Protein AF-A0A6C1QX21-F1 (afdb_monomer)

Sequence (158 aa):
MVLLMLLFGAYAAPHRVSAADSEREAPFTEEELERFIGDWPAFTAAARAGSEAFDPHRYLLERSWQPERFLSIAGSVTEGLVALEREDQAEAVAAELEQRRRVILESPDLTAQQQALLIASLDEAVDEARGDHGLADAEMELIRRHRDRLRALIDVIY

Mean predicted aligned error: 11.55 Å

Nearest PDB structures (foldseek):
  3fx7-assembly1_B  TM=5.037E-01  e=2.814E+00  Helicobacter pylori
  5n72-assembly1_A-2  TM=3.310E-01  e=1.315E+00  Legionella pneumophila

Solvent-accessible surface area (backbone atoms only — not comparable to full-atom values): 9692 Å² total; per-residue (Å²): 133,89,78,91,78,91,86,81,89,81,93,74,77,90,74,74,78,74,82,83,80,70,76,70,72,79,77,72,49,72,68,58,50,54,50,45,65,68,45,46,62,58,52,53,51,55,63,67,67,60,55,100,77,72,48,69,57,58,61,28,47,78,67,78,40,58,46,67,62,56,51,50,50,53,49,53,51,50,49,42,53,53,39,54,51,36,44,56,50,31,51,57,47,43,58,52,48,55,55,50,47,50,53,47,72,70,37,86,91,50,54,74,70,55,37,51,55,53,47,52,57,48,54,51,53,44,56,62,45,57,62,81,72,85,67,54,72,68,42,47,51,51,44,63,77,40,39,72,63,53,45,70,66,51,60,79,76,114

Foldseek 3Di:
DDDDDDDDDDDDDPPDDDDPVVVQDDADDLVLVVVLLVCLVVLVVLVVVDDPPDDSCVVQVVVVHRSVSSVSLVVLLVLLLVLVVLVVVLVVLVVVLVVVLVVLVPDPVDDPVRSVVVNVVSVVVSDVSNDDSVDDPVNSVSSVVCVVSSCVSPVVPD

Structure (mmCIF, N/CA/C/O backbone):
data_AF-A0A6C1QX21-F1
#
_entry.id   AF-A0A6C1QX21-F1
#
loop_
_atom_site.group_PDB
_atom_site.id
_atom_site.type_symbol
_atom_site.label_atom_id
_atom_site.label_alt_id
_atom_site.label_comp_id
_atom_site.label_asym_id
_atom_site.label_entity_id
_atom_site.label_seq_id
_atom_site.pdbx_PDB_ins_code
_atom_site.Cartn_x
_atom_site.Cartn_y
_atom_site.Cartn_z
_atom_site.occupancy
_atom_site.B_iso_or_equiv
_atom_site.auth_seq_id
_atom_site.auth_comp_id
_atom_site.auth_asym_id
_atom_site.auth_atom_id
_atom_site.pdbx_PDB_model_num
ATOM 1 N N . MET A 1 1 ? 0.449 41.790 52.297 1.00 34.09 1 MET A N 1
ATOM 2 C CA . MET A 1 1 ? 1.778 41.963 51.670 1.00 34.09 1 MET A CA 1
ATOM 3 C C . MET A 1 1 ? 1.939 40.832 50.669 1.00 34.09 1 MET A C 1
ATOM 5 O O . MET A 1 1 ? 1.684 39.705 51.054 1.00 34.09 1 MET A O 1
ATOM 9 N N . VAL A 1 2 ? 1.994 41.117 49.366 1.00 33.69 2 VAL A N 1
ATOM 10 C CA . VAL A 1 2 ? 3.157 41.660 48.620 1.00 33.69 2 VAL A CA 1
ATOM 11 C C . VAL A 1 2 ? 4.189 40.551 48.377 1.00 33.69 2 VAL A C 1
ATOM 13 O O . VAL A 1 2 ? 4.541 39.884 49.339 1.00 33.69 2 VAL A O 1
ATOM 16 N N . LEU A 1 3 ? 4.769 40.348 47.191 1.00 36.78 3 LEU A N 1
ATOM 17 C CA . LEU A 1 3 ? 4.545 40.835 45.811 1.00 36.78 3 LEU A CA 1
ATOM 18 C C . LEU A 1 3 ? 5.759 40.319 44.998 1.00 36.78 3 LEU A C 1
ATOM 20 O O . LEU A 1 3 ? 6.836 40.362 45.577 1.00 36.78 3 LEU A O 1
ATOM 24 N N . LEU A 1 4 ? 5.630 40.039 43.685 1.00 39.62 4 LEU A N 1
ATOM 25 C CA . LEU A 1 4 ? 6.734 40.142 42.688 1.00 39.62 4 LEU A CA 1
ATOM 26 C C . LEU A 1 4 ? 7.977 39.209 42.912 1.00 39.62 4 LEU A C 1
ATOM 28 O O . LEU A 1 4 ? 8.255 38.761 44.012 1.00 39.62 4 LEU A O 1
ATOM 32 N N . MET A 1 5 ? 8.844 38.877 41.948 1.00 40.50 5 MET A N 1
ATOM 33 C CA . MET A 1 5 ? 8.831 38.801 40.472 1.00 40.50 5 MET A CA 1
ATOM 34 C C . MET A 1 5 ? 10.226 38.307 40.026 1.00 40.50 5 MET A C 1
ATOM 36 O O . MET A 1 5 ? 11.178 38.701 40.688 1.00 40.50 5 MET A O 1
ATOM 40 N N . LEU A 1 6 ? 10.339 37.676 38.837 1.00 42.50 6 LEU A N 1
ATOM 41 C CA . LEU A 1 6 ? 11.519 37.737 37.922 1.00 42.50 6 LEU A CA 1
ATOM 42 C C . LEU A 1 6 ? 12.870 37.186 38.484 1.00 42.50 6 LEU A C 1
ATOM 44 O O . LEU A 1 6 ? 13.055 37.092 39.685 1.00 42.50 6 LEU A O 1
ATOM 48 N N . LEU A 1 7 ? 13.923 36.793 37.750 1.00 41.28 7 LEU A N 1
ATOM 49 C CA . LEU A 1 7 ? 14.265 36.399 36.360 1.00 41.28 7 LEU A CA 1
ATOM 50 C C . LEU A 1 7 ? 15.541 35.497 36.499 1.00 41.28 7 LEU A C 1
ATOM 52 O O . LEU A 1 7 ? 16.045 35.353 37.607 1.00 41.28 7 LEU A O 1
ATOM 56 N N . PHE A 1 8 ? 16.159 34.844 35.507 1.00 39.47 8 PHE A N 1
ATOM 57 C CA . PHE A 1 8 ? 16.082 34.843 34.037 1.00 39.47 8 PHE A CA 1
ATOM 58 C C . PHE A 1 8 ? 16.564 33.459 33.530 1.00 39.47 8 PHE A C 1
ATOM 60 O O . PHE A 1 8 ? 17.368 32.815 34.195 1.00 39.47 8 PHE A O 1
ATOM 67 N N . GLY A 1 9 ? 16.216 33.080 32.296 1.00 30.39 9 GLY A N 1
ATOM 68 C CA . GLY A 1 9 ? 17.218 32.502 31.386 1.00 30.39 9 GLY A CA 1
ATOM 69 C C . GLY A 1 9 ? 17.460 30.988 31.410 1.00 30.39 9 GLY A C 1
ATOM 70 O O . GLY A 1 9 ? 18.540 30.541 31.780 1.00 30.39 9 GLY A O 1
ATOM 71 N N . ALA A 1 10 ? 16.542 30.226 30.814 1.00 37.41 10 ALA A N 1
ATOM 72 C CA . ALA A 1 10 ? 16.919 29.079 29.986 1.00 37.41 10 ALA A CA 1
ATOM 73 C C . ALA A 1 10 ? 16.263 29.246 28.607 1.00 37.41 10 ALA A C 1
ATOM 75 O O . ALA A 1 10 ? 15.072 29.538 28.502 1.00 37.41 10 ALA A O 1
ATOM 76 N N . TYR A 1 11 ? 17.075 29.161 27.557 1.00 41.22 11 TYR A N 1
ATOM 77 C CA . TYR A 1 11 ? 16.727 29.553 26.194 1.00 41.22 11 TYR A CA 1
ATOM 78 C C . TYR A 1 11 ? 16.251 28.329 25.405 1.00 41.22 11 TYR A C 1
ATOM 80 O O . TYR A 1 11 ? 17.060 27.485 25.033 1.00 41.22 11 TYR A O 1
ATOM 88 N N . ALA A 1 12 ? 14.947 28.238 25.145 1.00 40.72 12 ALA A N 1
ATOM 89 C CA . ALA A 1 12 ? 14.373 27.272 24.211 1.00 40.72 12 ALA A CA 1
ATOM 90 C C . ALA A 1 12 ? 13.115 27.870 23.569 1.00 40.72 12 ALA A C 1
ATOM 92 O O . ALA A 1 12 ? 11.986 27.605 23.978 1.00 40.72 12 ALA A O 1
ATOM 93 N N . ALA A 1 13 ? 13.316 28.724 22.564 1.00 35.72 13 ALA A N 1
ATOM 94 C CA . ALA A 1 13 ? 12.238 29.041 21.639 1.00 35.72 13 ALA A CA 1
ATOM 95 C C . ALA A 1 13 ? 11.852 27.758 20.876 1.00 35.72 13 ALA A C 1
ATOM 97 O O . ALA A 1 13 ? 12.758 27.050 20.428 1.00 35.72 13 ALA A O 1
ATOM 98 N N . PRO A 1 14 ? 10.557 27.472 20.647 1.00 41.28 14 PRO A N 1
ATOM 99 C CA . PRO A 1 14 ? 10.144 26.492 19.652 1.00 41.28 14 PRO A CA 1
ATOM 100 C C . PRO A 1 14 ? 10.393 27.070 18.249 1.00 41.28 14 PRO A C 1
ATOM 102 O O . PRO A 1 14 ? 9.479 27.476 17.529 1.00 41.28 14 PRO A O 1
ATOM 105 N N . HIS A 1 15 ? 11.664 27.131 17.852 1.00 38.19 15 HIS A N 1
ATOM 106 C CA . HIS A 1 15 ? 12.024 27.284 16.453 1.00 38.19 15 HIS A CA 1
ATOM 107 C C . HIS A 1 15 ? 11.708 25.973 15.738 1.00 38.19 15 HIS A C 1
ATOM 109 O O . HIS A 1 15 ? 12.439 24.998 15.865 1.00 38.19 15 HIS A O 1
ATOM 115 N N . ARG A 1 16 ? 10.586 25.999 15.011 1.00 45.09 16 ARG A N 1
ATOM 116 C CA . ARG A 1 16 ? 10.310 25.279 13.759 1.00 45.09 16 ARG A CA 1
ATOM 117 C C . ARG A 1 16 ? 11.291 24.149 13.406 1.00 45.09 16 ARG A C 1
ATOM 119 O O . ARG A 1 16 ? 12.418 24.420 12.998 1.00 45.09 16 ARG A O 1
ATOM 126 N N . VAL A 1 17 ? 10.754 22.942 13.275 1.00 38.25 17 VAL A N 1
ATOM 127 C CA . VAL A 1 17 ? 10.887 22.269 11.976 1.00 38.25 17 VAL A CA 1
ATOM 128 C C . VAL A 1 17 ? 9.575 22.499 11.230 1.00 38.25 17 VAL A C 1
ATOM 130 O O . VAL A 1 17 ? 8.519 22.627 11.850 1.00 38.25 17 VAL A O 1
ATOM 133 N N . SER A 1 18 ? 9.677 22.701 9.919 1.00 36.72 18 SER A N 1
ATOM 134 C CA . SER A 1 18 ? 8.537 22.968 9.043 1.00 36.72 18 SER A CA 1
ATOM 135 C C . SER A 1 18 ? 7.526 21.818 9.074 1.00 36.72 18 SER A C 1
ATOM 137 O O . SER A 1 18 ? 7.898 20.678 9.353 1.00 36.72 18 SER A O 1
ATOM 139 N N . ALA A 1 19 ? 6.276 22.097 8.688 1.00 42.03 19 ALA A N 1
ATOM 140 C CA . ALA A 1 19 ? 5.462 21.054 8.069 1.00 42.03 19 ALA A CA 1
ATOM 141 C C . ALA A 1 19 ? 6.282 20.430 6.927 1.00 42.03 19 ALA A C 1
ATOM 143 O O . ALA A 1 19 ? 7.016 21.150 6.240 1.00 42.03 19 ALA A O 1
ATOM 144 N N . ALA A 1 20 ? 6.219 19.108 6.796 1.00 42.03 20 ALA A N 1
ATOM 145 C CA . ALA A 1 20 ? 7.137 18.333 5.974 1.00 42.03 20 ALA A CA 1
ATOM 146 C C . ALA A 1 20 ? 6.829 18.442 4.468 1.00 42.03 20 ALA A C 1
ATOM 148 O O . ALA A 1 20 ? 6.546 17.443 3.814 1.00 42.03 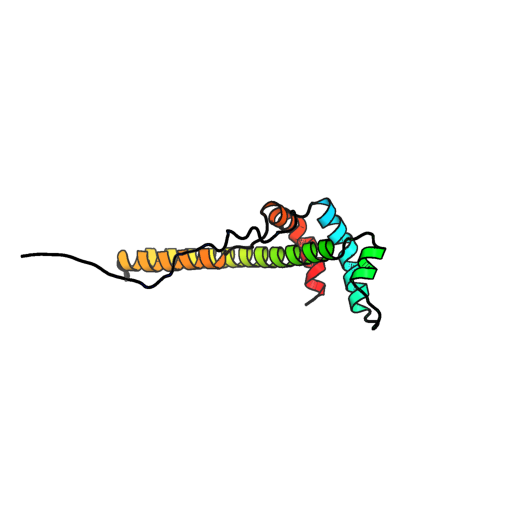20 ALA A O 1
ATOM 149 N N . ASP A 1 21 ? 7.010 19.640 3.903 1.00 38.66 21 ASP A N 1
ATOM 150 C CA . ASP A 1 21 ? 7.357 19.846 2.490 1.00 38.66 21 ASP A CA 1
ATOM 151 C C . ASP A 1 21 ? 8.795 19.336 2.239 1.00 38.66 21 ASP A C 1
ATOM 153 O O . ASP A 1 21 ? 9.671 20.046 1.744 1.00 38.66 21 ASP A O 1
ATOM 157 N N . SER A 1 22 ? 9.063 18.088 2.634 1.00 42.31 22 SER A N 1
ATOM 158 C CA . SER A 1 22 ? 10.308 17.363 2.383 1.00 42.31 22 SER A CA 1
ATOM 159 C C . SER A 1 22 ? 10.315 16.886 0.932 1.00 42.31 22 SER A C 1
ATOM 161 O O . SER A 1 22 ? 10.255 15.685 0.693 1.00 42.31 22 SER A O 1
ATOM 163 N N . GLU A 1 23 ? 10.290 17.842 -0.005 1.00 47.47 23 GLU A N 1
ATOM 164 C CA . GLU A 1 23 ? 10.346 17.666 -1.468 1.00 47.47 23 GLU A CA 1
ATOM 165 C C . GLU A 1 23 ? 9.659 16.384 -1.963 1.00 47.47 23 GLU A C 1
ATOM 167 O O . GLU A 1 23 ? 10.246 15.594 -2.703 1.00 47.47 23 GLU A O 1
ATOM 172 N N . ARG A 1 24 ? 8.408 16.152 -1.531 1.00 60.97 24 ARG A N 1
ATOM 173 C CA . ARG A 1 24 ? 7.661 14.978 -1.982 1.00 60.97 24 ARG A CA 1
ATOM 174 C C . ARG A 1 24 ? 7.528 15.074 -3.496 1.00 60.97 24 ARG A C 1
ATOM 176 O O . ARG A 1 24 ? 7.023 16.081 -3.999 1.00 60.97 24 ARG A O 1
ATOM 183 N N . GLU A 1 25 ? 7.994 14.051 -4.211 1.00 69.25 25 GLU A N 1
ATOM 184 C CA . GLU A 1 25 ? 7.794 13.988 -5.655 1.00 69.25 25 GLU A CA 1
ATOM 185 C C . GLU A 1 25 ? 6.310 14.181 -5.981 1.00 69.25 25 GLU A C 1
ATOM 187 O O . GLU A 1 25 ? 5.431 13.766 -5.221 1.00 69.25 25 GLU A O 1
ATOM 192 N N . ALA A 1 26 ? 6.029 14.820 -7.118 1.00 84.19 26 ALA A N 1
ATOM 193 C CA . ALA A 1 26 ? 4.656 15.047 -7.541 1.00 84.19 26 ALA A CA 1
ATOM 194 C C . ALA A 1 26 ? 3.890 13.707 -7.594 1.00 84.19 26 ALA A C 1
ATOM 196 O O . ALA A 1 26 ? 4.446 12.744 -8.134 1.00 84.19 26 ALA A O 1
ATOM 197 N N . PRO A 1 27 ? 2.640 13.643 -7.094 1.00 90.25 27 PRO A N 1
ATOM 198 C CA . PRO A 1 27 ? 1.816 12.438 -7.131 1.00 90.25 27 PRO A CA 1
ATOM 199 C C . PRO A 1 27 ? 1.875 11.718 -8.477 1.00 90.25 27 PRO A C 1
ATOM 201 O O . PRO A 1 27 ? 1.828 12.373 -9.525 1.00 90.25 27 PRO A O 1
ATOM 204 N N . PHE A 1 28 ? 2.006 10.391 -8.474 1.00 93.88 28 PHE A N 1
ATOM 205 C CA . PHE A 1 28 ? 2.007 9.652 -9.737 1.00 93.88 28 PHE A CA 1
ATOM 206 C C . PHE A 1 28 ? 0.632 9.640 -10.409 1.00 93.88 28 PHE A C 1
ATOM 208 O O . PHE A 1 28 ? -0.423 9.742 -9.782 1.00 93.88 28 PHE A O 1
ATOM 215 N N . THR A 1 29 ? 0.666 9.554 -11.732 1.00 95.69 29 THR A N 1
ATOM 216 C CA . THR A 1 29 ? -0.512 9.576 -12.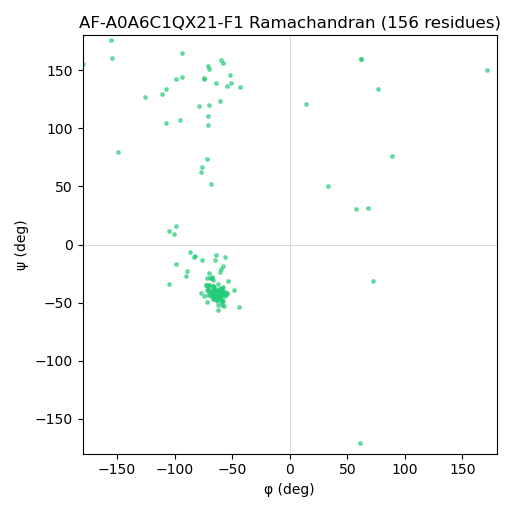599 1.00 95.69 29 THR A CA 1
ATOM 217 C C . THR A 1 29 ? -1.011 8.168 -12.931 1.00 95.69 29 THR A C 1
ATOM 219 O O . THR A 1 29 ? -0.292 7.180 -12.790 1.00 95.69 29 THR A O 1
ATOM 222 N N . GLU A 1 30 ? -2.244 8.071 -13.437 1.00 95.75 30 GLU A N 1
ATOM 223 C CA . GLU A 1 30 ? -2.812 6.821 -13.971 1.00 95.75 30 GLU A CA 1
ATOM 224 C C . GLU A 1 30 ? -1.916 6.201 -15.063 1.00 95.75 30 GLU A C 1
ATOM 226 O O . GLU A 1 30 ? -1.697 4.994 -15.070 1.00 95.75 30 GLU A O 1
ATOM 231 N N . GLU A 1 31 ? -1.360 7.025 -15.960 1.00 96.69 31 GLU A N 1
ATOM 232 C CA . GLU A 1 31 ? -0.479 6.574 -17.047 1.00 96.69 31 GLU A CA 1
ATOM 233 C C . GLU A 1 31 ? 0.842 6.004 -16.512 1.00 96.69 31 GLU A C 1
ATOM 235 O O . GLU A 1 31 ? 1.295 4.949 -16.961 1.00 96.69 31 GLU A O 1
ATOM 240 N N . GLU A 1 32 ? 1.439 6.661 -15.514 1.00 96.62 32 GLU A N 1
ATOM 241 C CA . GLU A 1 32 ? 2.638 6.162 -14.838 1.00 96.62 32 GLU A CA 1
ATOM 242 C C . GLU A 1 32 ? 2.369 4.852 -14.088 1.00 96.62 32 GLU A C 1
ATOM 244 O O . GLU A 1 32 ? 3.188 3.936 -14.173 1.00 96.62 32 GLU A O 1
ATOM 249 N N . LEU A 1 33 ? 1.222 4.727 -13.410 1.00 96.94 33 LEU A N 1
ATOM 250 C CA . LEU A 1 33 ? 0.845 3.506 -12.695 1.00 96.94 33 LEU A CA 1
ATOM 251 C C . LEU A 1 33 ? 0.576 2.333 -13.650 1.00 96.94 33 LEU A C 1
ATOM 253 O O . LEU A 1 33 ? 1.067 1.232 -13.413 1.00 96.94 33 LEU A O 1
ATOM 257 N N . GLU A 1 34 ? -0.159 2.548 -14.744 1.00 97.12 34 GLU A N 1
ATOM 258 C CA . GLU A 1 34 ? -0.417 1.510 -15.754 1.00 97.12 34 GLU A CA 1
ATOM 259 C C . GLU A 1 34 ? 0.873 1.042 -16.436 1.00 97.12 34 GLU A C 1
ATOM 261 O O . GLU A 1 34 ? 1.095 -0.159 -16.622 1.00 97.12 34 GLU A O 1
ATOM 266 N N . ARG A 1 35 ? 1.776 1.978 -16.752 1.00 97.19 35 ARG A N 1
ATOM 267 C CA . ARG A 1 35 ? 3.094 1.640 -17.293 1.00 97.19 35 ARG A CA 1
ATOM 268 C C . ARG A 1 35 ? 3.941 0.877 -16.271 1.00 97.19 35 ARG A C 1
ATOM 270 O O . ARG A 1 35 ? 4.571 -0.116 -16.630 1.00 97.19 35 ARG A O 1
ATOM 277 N N . PHE A 1 36 ? 3.935 1.298 -15.004 1.00 96.38 36 PHE A N 1
ATOM 278 C CA . PHE A 1 36 ? 4.616 0.598 -13.913 1.00 96.38 36 PHE A CA 1
ATOM 279 C C . PHE A 1 36 ? 4.099 -0.841 -13.767 1.00 96.38 36 PHE A C 1
ATOM 281 O O . PHE A 1 36 ? 4.898 -1.776 -13.754 1.00 96.38 36 PHE A O 1
ATOM 288 N N . ILE A 1 37 ? 2.775 -1.030 -13.760 1.00 95.50 37 ILE A N 1
ATOM 289 C CA . ILE A 1 37 ? 2.114 -2.344 -13.741 1.00 95.50 37 ILE A CA 1
ATOM 290 C C . ILE A 1 37 ? 2.600 -3.238 -14.896 1.00 95.50 37 ILE A C 1
ATOM 292 O O . ILE A 1 37 ? 2.854 -4.425 -14.684 1.00 95.50 37 ILE A O 1
ATOM 296 N N . GLY A 1 38 ? 2.743 -2.685 -16.104 1.00 94.94 38 GLY A N 1
ATOM 297 C CA . GLY A 1 38 ? 3.235 -3.421 -17.272 1.00 94.94 38 GLY A CA 1
ATOM 298 C C . GLY A 1 38 ? 4.715 -3.816 -17.192 1.00 94.94 38 GLY A C 1
ATOM 299 O O . GLY A 1 38 ? 5.070 -4.940 -17.551 1.00 94.94 38 GLY A O 1
ATOM 300 N N . ASP A 1 39 ? 5.576 -2.919 -16.705 1.00 95.06 39 ASP A N 1
ATOM 301 C CA . ASP A 1 39 ? 7.036 -3.098 -16.720 1.00 95.06 39 ASP A CA 1
ATOM 302 C C . ASP A 1 39 ? 7.594 -3.816 -15.468 1.00 95.06 39 ASP A C 1
ATOM 304 O O . ASP A 1 39 ? 8.657 -4.446 -15.531 1.00 95.06 39 ASP A O 1
ATOM 308 N N . TRP A 1 40 ? 6.880 -3.786 -14.336 1.00 93.69 40 TRP A N 1
ATOM 309 C CA . TRP A 1 40 ? 7.312 -4.381 -13.061 1.00 93.69 40 TRP A CA 1
ATOM 310 C C . TRP A 1 40 ? 7.645 -5.888 -13.115 1.00 93.69 40 TRP A C 1
ATOM 312 O O . TRP A 1 40 ? 8.691 -6.278 -12.578 1.00 93.69 40 TRP A O 1
ATOM 322 N N . PRO A 1 41 ? 6.866 -6.764 -13.790 1.00 92.38 41 PRO A N 1
ATOM 323 C CA . PRO A 1 41 ? 7.220 -8.181 -13.927 1.00 92.38 41 PRO A CA 1
ATOM 324 C C . PRO A 1 41 ? 8.549 -8.396 -14.653 1.00 92.38 41 PRO A C 1
ATOM 326 O O . PRO A 1 41 ? 9.335 -9.266 -14.282 1.00 92.38 41 PRO A O 1
ATOM 329 N N . ALA A 1 42 ? 8.831 -7.589 -15.679 1.00 91.94 42 ALA A N 1
ATOM 330 C CA . ALA A 1 42 ? 10.068 -7.693 -16.441 1.00 91.94 42 ALA A CA 1
ATOM 331 C C . ALA A 1 42 ? 11.271 -7.190 -15.624 1.00 91.94 42 ALA A C 1
ATOM 333 O O . ALA A 1 42 ? 12.342 -7.805 -15.675 1.00 91.94 42 ALA A O 1
ATOM 334 N N . PHE A 1 43 ? 11.092 -6.106 -14.861 1.00 91.75 43 PHE A N 1
ATOM 335 C CA . PHE A 1 43 ? 12.105 -5.564 -13.952 1.00 91.75 43 PHE A CA 1
ATOM 336 C C . PHE A 1 43 ? 12.471 -6.570 -12.853 1.00 91.75 43 PHE A C 1
ATOM 338 O O . PHE A 1 43 ? 13.640 -6.919 -12.688 1.00 91.75 43 PHE A O 1
ATOM 345 N N . THR A 1 44 ? 11.470 -7.103 -12.149 1.00 90.19 44 THR A N 1
ATOM 346 C CA . THR A 1 44 ? 11.677 -8.076 -11.065 1.00 90.19 44 THR A CA 1
ATOM 347 C C . THR A 1 44 ? 12.240 -9.406 -11.568 1.00 90.19 44 THR A C 1
ATOM 349 O O . THR A 1 44 ? 13.115 -9.976 -10.914 1.00 90.19 44 THR A O 1
ATOM 352 N N . ALA A 1 45 ? 11.827 -9.885 -12.747 1.00 89.12 45 ALA A N 1
ATOM 353 C CA . ALA A 1 45 ? 12.422 -11.066 -13.374 1.00 89.12 45 ALA A CA 1
ATOM 354 C C . ALA A 1 45 ? 13.906 -10.856 -13.720 1.00 89.12 45 ALA A C 1
ATOM 356 O O . ALA A 1 45 ? 14.723 -11.739 -13.459 1.00 89.12 45 ALA A O 1
ATOM 357 N N . ALA A 1 46 ? 1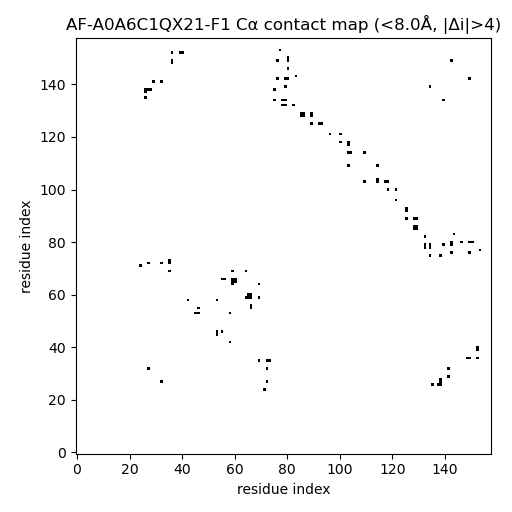4.276 -9.686 -14.254 1.00 88.38 46 ALA A N 1
ATOM 358 C CA . ALA A 1 46 ? 15.669 -9.360 -14.557 1.00 88.38 46 ALA A CA 1
ATOM 359 C C . ALA A 1 46 ? 16.531 -9.234 -13.288 1.00 88.38 46 ALA A C 1
ATOM 361 O O . ALA A 1 46 ? 17.638 -9.768 -13.254 1.00 88.38 46 ALA A O 1
ATOM 362 N N . ALA A 1 47 ? 15.994 -8.622 -12.227 1.00 87.50 47 ALA A N 1
ATOM 363 C CA . ALA A 1 47 ? 16.657 -8.544 -10.926 1.00 87.50 47 ALA A CA 1
ATOM 364 C C . ALA A 1 47 ? 16.900 -9.935 -10.309 1.00 87.50 47 ALA A C 1
ATOM 366 O O . ALA A 1 47 ? 17.986 -10.214 -9.803 1.00 87.50 47 ALA A O 1
ATOM 367 N N . ARG A 1 48 ? 15.915 -10.843 -10.400 1.00 85.19 48 ARG A N 1
ATOM 368 C CA . ARG A 1 48 ? 16.021 -12.232 -9.907 1.00 85.19 48 ARG A CA 1
ATOM 369 C C . ARG A 1 48 ? 16.932 -13.120 -10.745 1.00 85.19 48 ARG A C 1
ATOM 371 O O . ARG A 1 48 ? 17.507 -14.059 -10.205 1.00 85.19 48 ARG A O 1
ATOM 378 N N . ALA A 1 49 ? 17.070 -12.842 -12.043 1.00 81.75 49 ALA A N 1
ATOM 379 C CA . ALA A 1 49 ? 17.939 -13.605 -12.939 1.00 81.75 49 ALA A CA 1
ATOM 380 C C . ALA A 1 49 ? 19.435 -13.492 -1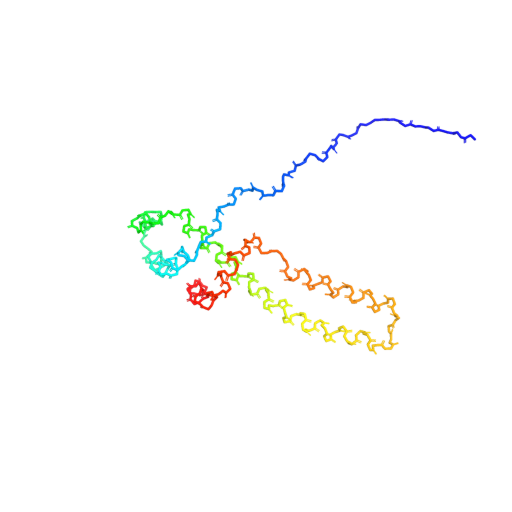2.577 1.00 81.75 49 ALA A C 1
ATOM 382 O O . ALA A 1 49 ? 20.233 -14.299 -13.048 1.00 81.75 49 ALA A O 1
ATOM 383 N N . GLY A 1 50 ? 19.808 -12.546 -11.705 1.00 63.56 50 GLY A N 1
ATOM 384 C CA . GLY A 1 50 ? 20.910 -12.759 -10.764 1.00 63.56 50 GLY A CA 1
ATOM 385 C C . GLY A 1 50 ? 22.311 -12.860 -11.368 1.00 63.56 50 GLY A C 1
ATOM 386 O O . GLY A 1 50 ? 23.160 -13.556 -10.818 1.00 63.56 50 GLY A O 1
ATOM 387 N N . SER A 1 51 ? 22.588 -12.171 -12.477 1.00 59.75 51 SER A N 1
ATOM 388 C CA . SER A 1 51 ? 23.979 -11.921 -12.873 1.00 59.75 51 SER A CA 1
ATOM 389 C C . SER A 1 51 ? 24.591 -10.843 -11.972 1.00 59.75 51 SER A C 1
ATOM 391 O O . SER A 1 51 ? 23.924 -9.839 -11.718 1.00 59.75 51 SER A O 1
ATOM 393 N N . GLU A 1 52 ? 25.874 -10.958 -11.611 1.00 63.53 52 GLU A N 1
ATOM 394 C CA . GLU A 1 52 ? 26.642 -9.898 -10.914 1.00 63.53 52 GLU A CA 1
ATOM 395 C C . GLU A 1 52 ? 26.657 -8.545 -11.665 1.00 63.53 52 GLU A C 1
ATOM 397 O O . GLU A 1 52 ? 27.080 -7.532 -11.117 1.00 63.53 52 GLU A O 1
ATOM 402 N N . ALA A 1 53 ? 26.192 -8.519 -12.919 1.00 71.62 53 ALA A N 1
ATOM 403 C CA . ALA A 1 53 ? 26.106 -7.347 -13.782 1.00 71.62 53 ALA A CA 1
ATOM 404 C C . ALA A 1 53 ? 24.696 -6.719 -13.882 1.00 71.62 53 ALA A C 1
ATOM 406 O O . ALA A 1 53 ? 24.497 -5.854 -14.738 1.00 71.62 53 ALA A O 1
ATOM 407 N N . PHE A 1 54 ? 23.708 -7.131 -13.071 1.00 86.00 54 PHE A N 1
ATOM 408 C CA . PHE A 1 54 ? 22.398 -6.463 -13.079 1.00 86.00 54 PHE A CA 1
ATOM 409 C C . PHE A 1 54 ? 22.497 -5.064 -12.451 1.00 86.00 54 PHE A C 1
ATOM 411 O O . PHE A 1 54 ? 22.681 -4.914 -11.246 1.00 86.00 54 PHE A O 1
ATOM 418 N N . ASP A 1 55 ? 22.352 -4.046 -13.296 1.00 90.44 55 ASP A N 1
ATOM 419 C CA . ASP A 1 55 ? 22.342 -2.625 -12.953 1.00 90.44 55 ASP A CA 1
ATOM 420 C C . ASP A 1 55 ? 20.892 -2.105 -13.082 1.00 90.44 55 ASP A C 1
ATOM 422 O O . ASP A 1 55 ? 20.413 -1.928 -14.211 1.00 90.44 55 ASP A O 1
ATOM 426 N N . PRO A 1 56 ? 20.167 -1.883 -11.962 1.00 89.56 56 PRO A N 1
ATOM 427 C CA . PRO A 1 56 ? 18.775 -1.433 -11.994 1.00 89.56 56 PRO A CA 1
ATOM 428 C C . PRO A 1 56 ? 18.600 -0.086 -12.704 1.00 89.56 56 PRO A C 1
ATOM 430 O O . PRO A 1 56 ? 17.635 0.090 -13.446 1.00 89.56 56 PRO A O 1
ATOM 433 N N . HIS A 1 57 ? 19.542 0.851 -12.526 1.00 92.19 57 HIS A N 1
ATOM 434 C CA . HIS A 1 57 ? 19.468 2.168 -13.163 1.00 92.19 57 HIS A CA 1
ATOM 435 C C . HIS A 1 57 ? 19.598 2.029 -14.679 1.00 92.19 57 HIS A C 1
ATOM 437 O O . HIS A 1 57 ? 18.780 2.575 -15.418 1.00 92.19 57 HIS A O 1
ATOM 443 N N . ARG A 1 58 ? 20.571 1.246 -15.162 1.00 92.50 58 ARG A N 1
ATOM 444 C CA . ARG A 1 58 ? 20.729 0.999 -16.603 1.00 92.50 58 ARG A CA 1
ATOM 445 C C . ARG A 1 58 ? 19.521 0.300 -17.208 1.00 92.50 58 ARG A C 1
ATOM 447 O O . ARG A 1 58 ? 19.043 0.738 -18.250 1.00 92.50 58 ARG A O 1
ATOM 454 N N . TYR A 1 59 ? 19.002 -0.733 -16.547 1.00 93.31 59 TYR A N 1
ATOM 455 C CA . TYR A 1 59 ? 17.830 -1.475 -17.016 1.00 93.31 59 TYR A CA 1
ATOM 456 C C . TYR A 1 59 ? 16.610 -0.566 -17.244 1.00 93.31 59 TYR A C 1
ATOM 458 O O . TYR A 1 59 ? 15.872 -0.744 -18.221 1.00 93.31 59 TYR A O 1
ATOM 466 N N . LEU A 1 60 ? 16.400 0.393 -16.334 1.00 95.69 60 LEU A N 1
ATOM 467 C CA . LEU A 1 60 ? 15.303 1.359 -16.377 1.00 95.69 60 LEU A CA 1
ATOM 468 C C . LEU A 1 60 ? 15.542 2.438 -17.443 1.00 95.69 60 LEU A C 1
ATOM 470 O O . LEU A 1 60 ? 14.650 2.693 -18.253 1.00 95.69 60 LEU A O 1
ATOM 474 N N . LEU A 1 61 ? 16.758 2.987 -17.534 1.00 95.12 61 LEU A N 1
ATOM 475 C CA . LEU A 1 61 ? 17.131 3.951 -18.577 1.00 95.12 61 LEU A CA 1
ATOM 476 C C . LEU A 1 61 ? 16.981 3.363 -19.993 1.00 95.12 61 LEU A C 1
ATOM 478 O O . LEU A 1 61 ? 16.421 4.016 -20.872 1.00 95.12 61 LEU A O 1
ATOM 482 N N . GLU A 1 62 ? 17.389 2.108 -20.210 1.00 94.31 62 GLU A N 1
ATOM 483 C CA . GLU A 1 62 ? 17.190 1.380 -21.477 1.00 94.31 62 GLU A CA 1
ATOM 484 C C . GLU A 1 62 ? 15.704 1.207 -21.847 1.00 94.31 62 GLU A C 1
ATOM 486 O O . GLU A 1 62 ? 15.366 1.077 -23.023 1.00 94.31 62 GLU A O 1
ATOM 491 N N . ARG A 1 63 ? 14.803 1.249 -20.857 1.00 93.31 63 ARG A N 1
ATOM 492 C CA . ARG A 1 63 ? 13.338 1.195 -21.023 1.00 93.31 63 ARG A CA 1
ATOM 493 C C . ARG A 1 63 ? 12.669 2.564 -20.973 1.00 93.31 63 ARG A C 1
ATOM 495 O O . ARG A 1 63 ? 11.452 2.643 -20.837 1.00 93.31 63 ARG A O 1
ATOM 502 N N . SER A 1 64 ? 13.436 3.647 -21.120 1.00 95.50 64 SER A N 1
ATOM 503 C CA . SER A 1 64 ? 12.940 5.031 -21.063 1.00 95.50 64 SER A CA 1
ATOM 504 C C . SER A 1 64 ? 12.221 5.373 -19.747 1.00 95.50 64 SER A C 1
ATOM 506 O O . SER A 1 64 ? 11.270 6.159 -19.738 1.00 95.50 64 SER A O 1
ATOM 508 N N . TRP A 1 65 ? 12.611 4.741 -18.640 1.00 96.69 65 TRP A N 1
ATOM 509 C CA . TRP A 1 65 ? 12.199 5.130 -17.292 1.00 96.69 65 TRP A CA 1
ATOM 510 C C . TRP A 1 65 ? 13.234 6.064 -16.672 1.00 96.69 65 TRP A C 1
ATOM 512 O O . TRP A 1 65 ? 14.435 5.884 -16.864 1.00 96.69 65 TRP A O 1
ATOM 522 N N . GLN A 1 66 ? 12.764 7.030 -15.885 1.00 96.00 66 GLN A N 1
ATOM 523 C CA . GLN A 1 66 ? 13.610 7.698 -14.897 1.00 96.00 66 GLN A CA 1
ATOM 524 C C . GLN A 1 66 ? 13.707 6.754 -13.684 1.00 96.00 66 GLN A C 1
ATOM 526 O O . GLN A 1 66 ? 12.652 6.405 -13.142 1.00 96.00 66 GLN A O 1
ATOM 531 N N . PRO A 1 67 ? 14.905 6.274 -13.293 1.00 93.88 67 PRO A N 1
ATOM 532 C CA . PRO A 1 67 ? 15.040 5.268 -12.239 1.00 93.88 67 PRO A CA 1
ATOM 533 C C . PRO A 1 67 ? 14.422 5.696 -10.908 1.00 93.88 67 PRO A C 1
ATOM 535 O O . PRO A 1 67 ? 13.697 4.924 -10.288 1.00 93.88 67 PRO A O 1
ATOM 538 N N . GLU A 1 68 ? 14.657 6.945 -10.517 1.00 93.50 68 GLU A N 1
ATOM 539 C CA . GLU A 1 68 ? 14.177 7.553 -9.277 1.00 93.50 68 GLU A CA 1
ATOM 540 C C . GLU A 1 68 ? 12.644 7.519 -9.242 1.00 93.50 68 GLU A C 1
ATOM 542 O O . GLU A 1 68 ? 12.058 6.974 -8.310 1.00 93.50 68 GLU A O 1
ATOM 547 N N . ARG A 1 69 ? 12.002 7.951 -10.336 1.00 94.88 69 ARG A N 1
ATOM 548 C CA . ARG A 1 69 ? 10.544 7.941 -10.486 1.00 94.88 69 ARG A CA 1
ATOM 549 C C . ARG A 1 69 ? 9.941 6.536 -10.443 1.00 94.88 69 ARG A C 1
ATOM 551 O O . ARG A 1 69 ? 8.910 6.330 -9.812 1.00 94.88 69 ARG A O 1
ATOM 558 N N . PHE A 1 70 ? 10.568 5.563 -11.103 1.00 94.88 70 PHE A N 1
ATOM 559 C CA . PHE A 1 70 ? 10.084 4.177 -11.101 1.00 94.88 70 PHE A CA 1
ATOM 560 C C . PHE A 1 70 ? 10.152 3.549 -9.700 1.00 94.88 70 PHE A C 1
ATOM 562 O O . PHE A 1 70 ? 9.220 2.870 -9.275 1.00 94.88 70 PHE A O 1
ATOM 569 N N . LEU A 1 71 ? 11.243 3.798 -8.970 1.00 91.69 71 LEU A N 1
ATOM 570 C CA . LEU A 1 71 ? 11.432 3.306 -7.604 1.00 91.69 71 LEU A CA 1
ATOM 571 C C . LEU A 1 71 ? 10.540 4.048 -6.594 1.00 91.69 71 LEU A C 1
ATOM 573 O O . LEU A 1 71 ? 10.029 3.423 -5.670 1.00 91.69 71 LEU A O 1
ATOM 577 N N . SER A 1 72 ? 10.300 5.342 -6.811 1.00 92.50 72 SER A N 1
ATOM 578 C CA . SER A 1 72 ? 9.337 6.169 -6.073 1.00 92.50 72 SER A CA 1
ATOM 579 C C . SE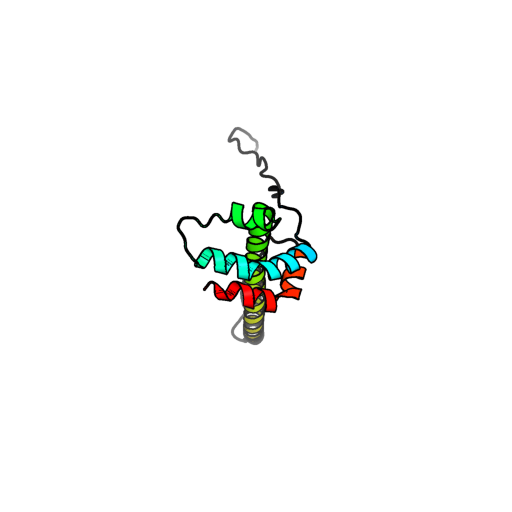R A 1 72 ? 7.914 5.605 -6.191 1.00 92.50 72 SER A C 1
ATOM 581 O O . SER A 1 72 ? 7.285 5.315 -5.176 1.00 92.50 72 SER A O 1
ATOM 583 N N . ILE A 1 73 ? 7.454 5.293 -7.411 1.00 94.44 73 ILE A N 1
ATOM 584 C CA . ILE A 1 73 ? 6.165 4.613 -7.640 1.00 94.44 73 ILE A CA 1
ATOM 585 C C . ILE A 1 73 ? 6.134 3.237 -6.957 1.00 94.44 73 ILE A C 1
ATOM 587 O O . ILE A 1 73 ? 5.150 2.912 -6.297 1.00 94.44 73 ILE A O 1
ATOM 591 N N . ALA A 1 74 ? 7.204 2.438 -7.055 1.00 93.12 74 ALA A N 1
ATOM 592 C CA . ALA A 1 74 ? 7.277 1.133 -6.390 1.00 93.12 74 ALA A CA 1
ATOM 593 C C . ALA A 1 74 ? 7.140 1.238 -4.857 1.00 93.12 74 ALA A C 1
ATOM 595 O O . ALA A 1 74 ? 6.438 0.431 -4.240 1.00 93.12 74 ALA A O 1
ATOM 596 N N . GLY A 1 75 ? 7.782 2.243 -4.252 1.00 90.69 75 GLY A N 1
ATOM 597 C CA . GLY A 1 75 ? 7.655 2.571 -2.833 1.00 90.69 75 GLY A CA 1
ATOM 598 C C . GLY A 1 75 ? 6.225 2.961 -2.474 1.00 90.69 75 GLY A C 1
ATOM 599 O O . GLY A 1 75 ? 5.600 2.281 -1.662 1.00 90.69 75 GLY A O 1
ATOM 600 N N . SER A 1 76 ? 5.671 3.971 -3.149 1.00 92.56 76 SER A N 1
ATOM 601 C CA . SER A 1 76 ? 4.317 4.474 -2.893 1.00 92.56 76 SER A CA 1
ATOM 602 C C . SER A 1 76 ? 3.235 3.404 -3.074 1.00 92.56 76 SER A C 1
ATOM 604 O O . SER A 1 76 ? 2.318 3.308 -2.264 1.00 92.56 76 SER A O 1
ATOM 606 N N . VAL A 1 77 ? 3.349 2.545 -4.094 1.00 93.88 77 VAL A N 1
ATOM 607 C CA . VAL A 1 77 ? 2.447 1.397 -4.283 1.00 93.88 77 VAL A CA 1
ATOM 608 C C . VAL A 1 77 ? 2.550 0.415 -3.112 1.00 93.88 77 VAL A C 1
ATOM 610 O O . VAL A 1 77 ? 1.524 -0.056 -2.624 1.00 93.88 77 VAL A O 1
ATOM 613 N N . THR A 1 78 ? 3.762 0.109 -2.642 1.00 90.56 78 THR A N 1
ATOM 614 C CA . THR A 1 78 ? 3.972 -0.816 -1.515 1.00 90.56 78 THR A CA 1
ATOM 615 C C . THR A 1 78 ? 3.394 -0.245 -0.218 1.00 90.56 78 THR A C 1
ATOM 617 O O . THR A 1 78 ? 2.657 -0.937 0.483 1.00 90.56 78 THR A O 1
ATOM 620 N N . GLU A 1 79 ? 3.661 1.031 0.073 1.00 89.81 79 GL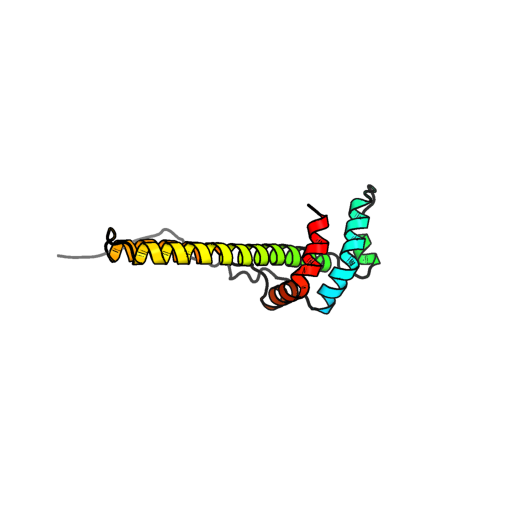U A N 1
ATOM 621 C CA . GLU A 1 79 ? 3.100 1.745 1.227 1.00 89.81 79 GLU A CA 1
ATOM 622 C C . GLU A 1 79 ? 1.567 1.782 1.177 1.00 89.81 79 GLU A C 1
ATOM 624 O O . GLU A 1 79 ? 0.914 1.479 2.175 1.00 89.81 79 GLU A O 1
ATOM 629 N N . GLY A 1 80 ? 0.981 2.064 0.010 1.00 91.75 80 GLY A N 1
ATOM 630 C CA . GLY A 1 80 ? -0.470 2.126 -0.167 1.00 91.75 80 GLY A CA 1
ATOM 631 C C . GLY A 1 80 ? -1.156 0.764 -0.074 1.00 91.75 80 GLY A C 1
ATOM 632 O O . GLY A 1 80 ? -2.245 0.669 0.484 1.00 91.75 80 GLY A O 1
ATOM 633 N N . LEU A 1 81 ? -0.523 -0.318 -0.541 1.00 91.81 81 LEU A N 1
ATOM 634 C CA . LEU A 1 81 ? -1.045 -1.673 -0.327 1.00 91.81 81 LEU A CA 1
ATOM 635 C C . LEU A 1 81 ? -1.039 -2.061 1.158 1.00 91.81 81 LEU A C 1
ATOM 637 O O . LEU A 1 81 ? -2.027 -2.624 1.632 1.00 91.81 81 LEU A O 1
ATOM 641 N N . VAL A 1 82 ? 0.023 -1.717 1.897 1.00 88.69 82 VAL A N 1
ATOM 642 C CA . VAL A 1 82 ? 0.094 -1.919 3.356 1.00 88.69 82 VAL A CA 1
ATOM 643 C C . VAL A 1 82 ? -0.932 -1.047 4.084 1.00 88.69 82 VAL A C 1
ATOM 645 O O . VAL A 1 82 ? -1.558 -1.511 5.034 1.00 88.69 82 VAL A O 1
ATOM 648 N N . ALA A 1 83 ? -1.154 0.190 3.635 1.00 88.69 83 ALA A N 1
ATOM 649 C CA . ALA A 1 83 ? -2.199 1.059 4.168 1.00 88.69 83 ALA A CA 1
ATOM 650 C C . ALA A 1 83 ? -3.602 0.477 3.935 1.00 88.69 83 ALA A C 1
ATOM 652 O O . ALA A 1 83 ? -4.364 0.369 4.887 1.00 88.69 83 ALA A O 1
ATOM 653 N N . LEU A 1 84 ? -3.917 0.002 2.724 1.00 89.19 84 LEU A N 1
ATOM 654 C CA . LEU A 1 84 ? -5.191 -0.668 2.426 1.00 89.19 84 LEU A CA 1
ATOM 655 C C . LEU A 1 84 ? -5.382 -1.964 3.232 1.00 89.19 84 LEU A C 1
ATOM 657 O O . LEU A 1 84 ? -6.502 -2.318 3.582 1.00 89.19 84 LEU A O 1
ATOM 661 N N . GLU A 1 85 ? -4.311 -2.705 3.523 1.00 87.50 85 GLU A N 1
ATOM 662 C CA . GLU A 1 85 ? -4.392 -3.868 4.414 1.00 87.50 85 GLU A CA 1
ATOM 663 C C . GLU A 1 85 ? -4.627 -3.467 5.880 1.00 87.50 85 GLU A C 1
ATOM 665 O O . GLU A 1 85 ? -5.394 -4.133 6.575 1.00 87.50 85 GLU A O 1
ATOM 670 N N . ARG A 1 86 ? -4.041 -2.358 6.346 1.00 84.62 86 ARG A N 1
ATOM 671 C CA . ARG A 1 86 ? -4.362 -1.783 7.662 1.00 84.62 86 ARG A CA 1
ATOM 672 C C . ARG A 1 86 ? -5.786 -1.240 7.723 1.00 84.62 86 ARG A C 1
ATOM 674 O O . ARG A 1 86 ? -6.429 -1.450 8.741 1.00 84.62 86 ARG A O 1
ATOM 681 N N . GLU A 1 87 ? -6.298 -0.620 6.657 1.00 85.31 87 GLU A N 1
ATOM 682 C CA . GLU A 1 87 ? -7.706 -0.205 6.541 1.00 85.31 87 GLU A CA 1
ATOM 683 C C . GLU A 1 87 ? -8.637 -1.421 6.720 1.00 85.31 87 GLU A C 1
ATOM 685 O O . GLU A 1 87 ? -9.467 -1.411 7.629 1.00 85.31 87 GLU A O 1
ATOM 690 N N . ASP A 1 88 ? -8.436 -2.509 5.958 1.00 85.81 88 ASP A N 1
ATOM 691 C CA . ASP A 1 88 ? -9.211 -3.757 6.107 1.00 85.81 88 ASP A CA 1
ATOM 692 C C . ASP A 1 88 ? -9.138 -4.322 7.547 1.00 85.81 88 ASP A C 1
ATOM 694 O O . ASP A 1 88 ? -10.143 -4.762 8.117 1.00 85.81 88 ASP A O 1
ATOM 698 N N . GLN A 1 89 ? -7.941 -4.336 8.150 1.00 81.38 89 GLN A N 1
ATOM 699 C CA . GLN A 1 89 ? -7.734 -4.825 9.518 1.00 81.38 89 GLN A CA 1
ATOM 700 C C . GLN A 1 89 ? -8.405 -3.914 10.555 1.00 81.38 89 GLN A C 1
ATOM 702 O O . GLN A 1 89 ? -9.021 -4.415 11.496 1.00 81.38 89 GLN A O 1
ATOM 707 N N . ALA A 1 90 ? -8.339 -2.594 10.379 1.00 81.31 90 ALA A N 1
ATOM 708 C CA . ALA A 1 90 ? -8.980 -1.612 11.245 1.00 81.31 90 ALA A CA 1
ATOM 709 C C . ALA A 1 90 ? -10.511 -1.689 11.154 1.00 81.31 90 ALA A C 1
ATOM 711 O O . ALA A 1 90 ? -11.175 -1.557 12.179 1.00 81.31 90 ALA A O 1
ATOM 712 N N . GLU A 1 91 ? -11.088 -1.975 9.981 1.00 83.12 91 GLU A N 1
ATOM 713 C CA . GLU A 1 91 ? -12.524 -2.257 9.846 1.00 83.12 91 GLU A CA 1
ATOM 714 C C . GLU A 1 91 ? -12.932 -3.544 10.578 1.00 83.12 91 GLU A C 1
ATOM 716 O O . GLU A 1 91 ? -13.923 -3.550 11.316 1.00 83.12 91 GLU A O 1
ATOM 721 N N . ALA A 1 92 ? -12.149 -4.621 10.445 1.00 82.88 92 ALA A N 1
ATOM 722 C CA . ALA A 1 92 ? -12.393 -5.872 11.165 1.00 82.88 92 ALA A CA 1
ATOM 723 C C . ALA A 1 92 ? -12.297 -5.690 12.693 1.00 82.88 92 ALA A C 1
ATOM 725 O O . ALA A 1 92 ? -13.157 -6.176 13.434 1.00 82.88 92 ALA A O 1
ATOM 726 N N . VAL A 1 93 ? -11.296 -4.938 13.165 1.00 80.75 93 VAL A N 1
ATOM 727 C CA . VAL A 1 93 ? -11.150 -4.557 14.577 1.00 80.75 93 VAL A CA 1
ATOM 728 C C . VAL A 1 93 ? -12.323 -3.684 15.019 1.00 80.75 93 VAL A C 1
ATOM 730 O O . VAL A 1 93 ? -12.948 -3.997 16.027 1.00 80.75 93 VAL A O 1
ATOM 733 N N . ALA A 1 94 ? -12.698 -2.646 14.267 1.00 82.81 94 ALA A N 1
ATOM 734 C CA . ALA A 1 94 ? -13.818 -1.767 14.609 1.00 82.81 94 ALA A CA 1
ATOM 735 C C . ALA A 1 94 ? -15.151 -2.530 14.727 1.00 82.81 94 ALA A C 1
ATOM 737 O O . ALA A 1 94 ? -15.937 -2.254 15.635 1.00 82.81 94 ALA A O 1
ATOM 738 N N . ALA A 1 95 ? -15.388 -3.537 13.880 1.00 85.12 95 ALA A N 1
ATOM 739 C CA . ALA A 1 95 ? -16.551 -4.417 13.993 1.00 85.12 95 ALA A CA 1
ATOM 740 C C . ALA A 1 95 ? -16.546 -5.242 15.298 1.00 85.12 95 ALA A C 1
ATOM 742 O O . ALA A 1 95 ? -17.591 -5.390 15.942 1.00 85.12 95 ALA A O 1
ATOM 743 N N . GLU A 1 96 ? -15.382 -5.741 15.730 1.00 85.56 96 GLU A N 1
ATOM 744 C CA . GLU A 1 96 ? -15.236 -6.411 17.028 1.00 85.56 96 GLU A CA 1
ATOM 745 C C . GLU A 1 96 ? -15.418 -5.428 18.198 1.00 85.56 96 GLU A C 1
ATOM 747 O O . GLU A 1 96 ? -16.123 -5.721 19.170 1.00 85.56 96 GLU A O 1
ATOM 752 N N . LEU A 1 97 ? -14.831 -4.232 18.102 1.00 85.19 97 LEU A N 1
ATOM 753 C CA . LEU A 1 97 ? -14.912 -3.205 19.137 1.00 85.19 97 LEU A CA 1
ATOM 754 C C . LEU A 1 97 ? -16.336 -2.660 19.301 1.00 85.19 97 LEU A C 1
ATOM 756 O O . LEU A 1 97 ? -16.762 -2.467 20.435 1.00 85.19 97 LEU A O 1
ATOM 760 N N . GLU A 1 98 ? -17.133 -2.530 18.237 1.00 87.44 98 GLU A N 1
ATOM 761 C CA . GLU A 1 98 ? -18.556 -2.171 18.344 1.00 87.44 98 GLU A CA 1
ATOM 762 C C . GLU A 1 98 ? -19.392 -3.284 19.011 1.00 87.44 98 GLU A C 1
ATOM 764 O O . GLU A 1 98 ? -20.378 -3.011 19.703 1.00 87.44 98 GLU A O 1
ATOM 769 N N . GLN A 1 99 ? -18.996 -4.556 18.882 1.00 87.62 99 GLN A N 1
ATOM 770 C CA . GLN A 1 99 ? -19.607 -5.638 19.663 1.00 87.62 99 GLN A CA 1
ATOM 771 C C . GLN A 1 99 ? -19.224 -5.541 21.152 1.00 87.62 99 GLN A C 1
ATOM 773 O O . GLN A 1 99 ? -20.091 -5.711 22.014 1.00 87.62 99 GLN A O 1
ATOM 778 N N . ARG A 1 100 ? -17.965 -5.206 21.476 1.00 87.25 100 ARG A N 1
ATOM 779 C CA . ARG A 1 100 ? -17.519 -4.950 22.862 1.00 87.25 100 ARG A CA 1
ATOM 780 C C . ARG A 1 100 ? -18.198 -3.711 23.464 1.00 87.25 100 ARG A C 1
ATOM 782 O O . ARG A 1 100 ? -18.613 -3.744 24.620 1.00 87.25 100 ARG A O 1
ATOM 789 N N . ARG A 1 101 ? -18.381 -2.650 22.675 1.00 89.94 101 ARG A N 1
ATOM 790 C CA . ARG A 1 101 ? -19.067 -1.400 23.041 1.00 89.94 101 ARG A CA 1
ATOM 791 C C . ARG A 1 101 ? -20.516 -1.640 23.457 1.00 89.94 101 ARG A C 1
ATOM 793 O O . ARG A 1 101 ? -20.932 -1.133 24.497 1.00 89.94 101 ARG A O 1
ATOM 800 N N . ARG A 1 102 ? -21.253 -2.481 22.723 1.00 90.88 102 ARG A N 1
ATOM 801 C CA . ARG A 1 102 ? -22.602 -2.923 23.123 1.00 90.88 102 ARG A CA 1
ATOM 802 C C . ARG A 1 102 ? -22.599 -3.673 24.459 1.00 90.88 102 ARG A C 1
ATOM 804 O O . ARG A 1 102 ? -23.373 -3.316 25.339 1.00 90.88 102 ARG A O 1
ATOM 811 N N . VAL A 1 103 ? -21.668 -4.609 24.668 1.00 91.31 103 VAL A N 1
ATOM 812 C CA . VAL A 1 103 ? -21.529 -5.327 25.955 1.00 91.31 103 VAL A CA 1
ATOM 813 C C . VAL A 1 103 ? -21.212 -4.378 27.123 1.00 91.31 103 VAL A C 1
ATOM 815 O O . VAL A 1 103 ? -21.749 -4.558 28.212 1.00 91.31 103 VAL A O 1
ATOM 818 N N . ILE A 1 104 ? -20.385 -3.348 26.912 1.00 90.44 104 ILE A N 1
ATOM 819 C CA . ILE A 1 104 ? -20.079 -2.328 27.933 1.00 90.44 104 ILE A CA 1
ATOM 820 C C . ILE A 1 104 ? -21.330 -1.514 28.294 1.00 90.44 104 ILE A C 1
ATOM 822 O O . ILE A 1 104 ? -21.607 -1.326 29.478 1.00 90.44 104 ILE A O 1
ATOM 826 N N . LEU A 1 105 ? -22.089 -1.054 27.293 1.00 89.19 105 LEU A N 1
ATOM 827 C CA . LEU A 1 105 ? -23.310 -0.258 27.479 1.00 89.19 105 LEU A CA 1
ATOM 828 C C . LEU A 1 105 ? -24.438 -1.047 28.161 1.00 89.19 105 LEU A C 1
ATOM 830 O O . LEU A 1 105 ? -25.169 -0.490 28.978 1.00 89.19 105 LEU A O 1
ATOM 834 N N . GLU A 1 106 ? -24.565 -2.335 27.845 1.00 92.81 106 GLU A N 1
ATOM 835 C CA . GLU A 1 106 ? -25.567 -3.241 28.420 1.00 92.81 106 GLU A CA 1
ATOM 836 C C . GLU A 1 106 ? -25.153 -3.819 29.788 1.00 92.81 106 GLU A C 1
ATOM 838 O O . GLU A 1 106 ? -25.978 -4.431 30.468 1.00 92.81 106 GLU A O 1
ATOM 843 N N . SER A 1 107 ? -23.900 -3.626 30.221 1.00 87.88 107 SER A N 1
ATOM 844 C CA . SER A 1 107 ? -23.396 -4.170 31.487 1.00 87.88 107 SER A CA 1
ATOM 845 C C . SER A 1 107 ? -24.015 -3.463 32.705 1.00 87.88 107 SER A C 1
ATOM 847 O O . SER A 1 107 ? -23.789 -2.263 32.888 1.00 87.88 107 SER A O 1
ATOM 849 N N . PRO A 1 108 ? -24.728 -4.187 33.593 1.00 87.50 108 PRO A N 1
ATOM 850 C CA . PRO A 1 108 ? -25.283 -3.620 34.824 1.00 87.50 108 PRO A CA 1
ATOM 851 C C . PRO A 1 108 ? -24.226 -3.414 35.922 1.00 87.50 108 PRO A C 1
ATOM 853 O O . PRO A 1 108 ? -24.495 -2.727 36.906 1.00 87.50 108 PRO A O 1
ATOM 856 N N . ASP A 1 109 ? -23.038 -4.006 35.765 1.00 91.25 109 ASP A N 1
ATOM 857 C CA . ASP A 1 109 ? -21.950 -3.981 36.751 1.00 91.25 109 ASP A CA 1
ATOM 858 C C . ASP A 1 109 ? -21.048 -2.738 36.616 1.00 91.25 109 ASP A C 1
ATOM 860 O O . ASP A 1 109 ? -20.162 -2.509 37.443 1.00 91.25 109 ASP A O 1
ATOM 864 N N . LEU A 1 110 ? -21.260 -1.924 35.574 1.00 90.50 110 LEU A N 1
ATOM 865 C CA . LEU A 1 110 ? -20.483 -0.723 35.282 1.00 90.50 110 LEU A CA 1
ATOM 866 C C . LEU A 1 110 ? -21.290 0.547 35.567 1.00 90.50 110 LEU A C 1
ATOM 868 O O . LEU A 1 110 ? -22.422 0.714 35.121 1.00 90.50 110 LEU A O 1
ATOM 872 N N . THR A 1 111 ? -20.671 1.508 36.251 1.00 92.88 111 THR A N 1
ATOM 873 C CA . THR A 1 111 ? -21.218 2.870 36.329 1.00 92.88 111 THR A CA 1
ATOM 874 C C . THR A 1 111 ? -21.092 3.581 34.979 1.00 92.88 111 THR A C 1
ATOM 876 O O . THR A 1 111 ? -20.154 3.328 34.222 1.00 92.88 111 THR A O 1
ATOM 879 N N . ALA A 1 112 ? -21.965 4.555 34.707 1.00 90.00 112 ALA A N 1
ATOM 880 C CA . ALA A 1 112 ? -21.914 5.356 33.478 1.00 90.00 112 ALA A CA 1
ATOM 881 C C . ALA A 1 112 ? -20.538 6.019 33.230 1.00 90.00 112 ALA A C 1
ATOM 883 O O . ALA A 1 112 ? -20.112 6.166 32.087 1.00 90.00 112 ALA A O 1
ATOM 884 N N . GLN A 1 113 ? -19.805 6.375 34.294 1.00 91.62 113 GLN A N 1
ATOM 885 C CA . GLN A 1 113 ? -18.449 6.925 34.183 1.00 91.62 113 GLN A CA 1
ATOM 886 C C . GLN A 1 113 ? -17.420 5.867 33.746 1.00 91.62 113 GLN A C 1
ATOM 888 O O . GLN A 1 113 ? -16.533 6.171 32.952 1.00 91.62 113 GLN A O 1
ATOM 893 N N . GLN A 1 114 ? -17.543 4.625 34.227 1.00 90.56 114 GLN A N 1
ATOM 894 C CA . GLN A 1 114 ? -16.696 3.508 33.791 1.00 90.56 114 GLN A CA 1
ATOM 895 C C . GLN A 1 114 ? -17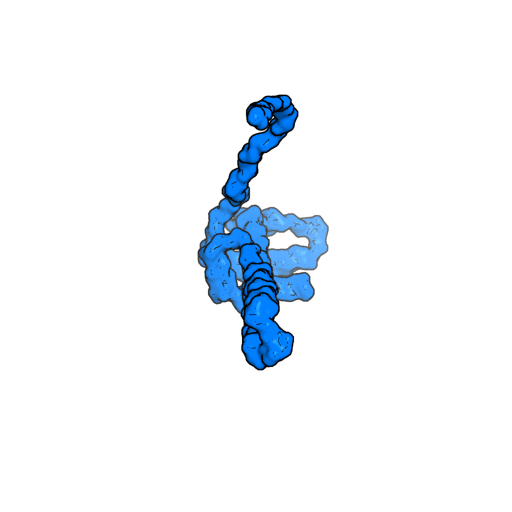.022 3.087 32.354 1.00 90.56 114 GLN A C 1
ATOM 897 O O . GLN A 1 114 ? -16.100 2.846 31.580 1.00 90.56 114 GLN A O 1
ATOM 902 N N . GLN A 1 115 ? -18.305 3.061 31.975 1.00 89.62 115 GLN A N 1
ATOM 903 C CA . GLN A 1 115 ? -18.720 2.821 30.590 1.00 89.62 115 GLN A CA 1
ATOM 904 C C . GLN A 1 115 ? -18.105 3.863 29.643 1.00 89.62 115 GLN A C 1
ATOM 906 O O . GLN A 1 115 ? -17.487 3.489 28.651 1.00 89.62 115 GLN A O 1
ATOM 911 N N . ALA A 1 116 ? -18.197 5.156 29.977 1.00 90.38 116 ALA A N 1
ATOM 912 C CA . ALA A 1 116 ? -17.624 6.231 29.165 1.00 90.38 116 ALA A CA 1
ATOM 913 C C . ALA A 1 116 ? -16.093 6.126 29.014 1.00 90.38 116 ALA A C 1
ATOM 915 O O . ALA A 1 116 ? -15.581 6.303 27.912 1.00 90.38 116 ALA A O 1
ATOM 916 N N . LEU A 1 117 ? -15.368 5.798 30.093 1.00 92.06 117 LEU A N 1
ATOM 917 C CA . LEU A 1 117 ? -13.914 5.584 30.055 1.00 92.06 117 LEU A CA 1
ATOM 918 C C . LEU A 1 117 ? -13.517 4.398 29.169 1.00 92.06 117 LEU A C 1
ATOM 920 O O . LEU A 1 117 ? -12.573 4.506 28.390 1.00 92.06 117 LEU A O 1
ATOM 924 N N . LEU A 1 118 ? -14.235 3.276 29.274 1.00 91.19 118 LEU A N 1
ATOM 925 C CA . LEU A 1 118 ? -13.959 2.098 28.454 1.00 91.19 118 LEU A CA 1
ATOM 926 C C . LEU A 1 118 ? -14.254 2.365 26.976 1.00 91.19 118 LEU A C 1
ATOM 928 O O . LEU A 1 118 ? -13.443 1.991 26.140 1.00 91.19 118 LEU A O 1
ATOM 932 N N . ILE A 1 119 ? -15.361 3.043 26.656 1.00 90.50 119 ILE A N 1
ATOM 933 C CA . ILE A 1 119 ? -15.715 3.398 25.272 1.00 90.50 119 ILE A CA 1
ATOM 934 C C . ILE A 1 119 ? -14.666 4.332 24.660 1.00 90.50 119 ILE A C 1
ATOM 936 O O . ILE A 1 119 ? -14.184 4.037 23.574 1.00 90.50 119 ILE A O 1
ATOM 940 N N . ALA A 1 120 ? -14.235 5.375 25.379 1.00 90.50 120 ALA A N 1
ATOM 941 C CA . ALA A 1 120 ? -13.189 6.279 24.895 1.00 90.50 120 ALA A CA 1
ATOM 942 C C . ALA A 1 120 ? -11.871 5.544 24.575 1.00 90.50 120 ALA A C 1
ATOM 944 O O . ALA A 1 120 ? -11.226 5.849 23.578 1.00 90.50 120 ALA A O 1
ATOM 945 N N . SER A 1 121 ? -11.511 4.529 25.371 1.00 87.94 121 SER A N 1
ATOM 946 C CA . SER A 1 121 ? -10.349 3.670 25.102 1.00 87.94 121 SER A CA 1
ATOM 947 C C . SER A 1 121 ? -10.536 2.735 23.898 1.00 87.94 121 SER A C 1
ATOM 949 O O . SER A 1 121 ? -9.535 2.303 23.328 1.00 87.94 121 SER A O 1
ATOM 951 N N . LEU A 1 122 ? -11.772 2.389 23.513 1.00 86.38 122 LEU A N 1
ATOM 952 C CA . LEU A 1 122 ? -12.027 1.655 22.267 1.00 86.38 122 LEU A CA 1
ATOM 953 C C . LEU A 1 122 ? -11.937 2.586 21.057 1.00 86.38 122 LEU A C 1
ATOM 955 O O . LEU A 1 122 ? -11.358 2.195 20.049 1.00 86.38 122 LEU A O 1
ATOM 959 N N . ASP A 1 123 ? -12.477 3.801 21.169 1.00 84.94 123 ASP A N 1
ATOM 960 C CA . ASP A 1 123 ? -12.445 4.803 20.099 1.00 84.94 123 ASP A CA 1
ATOM 961 C C . ASP A 1 123 ? -10.988 5.207 19.774 1.00 84.94 123 ASP A C 1
ATOM 963 O O . ASP A 1 123 ? -10.589 5.188 18.610 1.00 84.94 123 ASP A O 1
ATOM 967 N N . GLU A 1 124 ? -10.153 5.447 20.797 1.00 84.81 124 GLU A N 1
ATOM 968 C CA . GLU A 1 124 ? -8.711 5.726 20.646 1.00 84.81 124 GLU A CA 1
ATOM 969 C C . GLU A 1 124 ? -7.964 4.589 19.920 1.00 84.81 124 GLU A C 1
ATOM 971 O O . GLU A 1 124 ? -7.153 4.848 19.032 1.00 84.81 124 GLU A O 1
ATOM 976 N N . ALA A 1 125 ? -8.295 3.327 20.219 1.00 80.81 125 ALA A N 1
ATOM 977 C CA . ALA A 1 125 ? -7.695 2.166 19.559 1.00 80.81 125 ALA A CA 1
ATOM 978 C C . ALA A 1 125 ? -8.119 2.010 18.082 1.00 80.81 125 ALA A C 1
ATOM 980 O O . ALA A 1 125 ? -7.350 1.478 17.282 1.00 80.81 125 ALA A O 1
ATOM 981 N N . VAL A 1 126 ? -9.321 2.465 17.698 1.00 77.75 126 VAL A N 1
ATOM 982 C CA . VAL A 1 126 ? -9.750 2.496 16.285 1.00 77.75 126 VAL A CA 1
ATOM 983 C C . VAL A 1 126 ? -8.979 3.563 15.511 1.00 77.75 126 VAL A C 1
ATOM 985 O O . VAL A 1 126 ? -8.545 3.308 14.387 1.00 77.75 126 VAL A O 1
ATOM 988 N N . ASP A 1 127 ? -8.799 4.748 16.092 1.00 78.56 127 ASP A N 1
ATOM 989 C CA . ASP A 1 127 ? -8.107 5.845 15.415 1.00 78.56 127 ASP A CA 1
ATOM 990 C C . ASP A 1 127 ? -6.587 5.600 15.323 1.00 78.56 127 ASP A C 1
ATOM 992 O O . ASP A 1 127 ? -5.993 5.888 14.281 1.00 78.56 127 ASP A O 1
ATOM 996 N N . GLU A 1 128 ? -5.967 4.958 16.324 1.00 78.31 128 GLU A N 1
ATOM 997 C CA . GLU A 1 128 ? -4.585 4.455 16.221 1.00 78.31 128 GLU A CA 1
ATOM 998 C C . GLU A 1 128 ? -4.444 3.387 15.117 1.00 78.31 128 GLU A C 1
ATOM 1000 O O . GLU A 1 128 ? -3.486 3.424 14.343 1.00 78.31 128 GLU A O 1
ATOM 1005 N N . ALA A 1 129 ? -5.411 2.468 14.993 1.00 72.50 129 ALA A N 1
ATOM 1006 C CA . ALA A 1 129 ? -5.386 1.412 13.976 1.00 72.50 129 ALA A CA 1
ATOM 1007 C C . ALA A 1 129 ? -5.536 1.935 12.535 1.00 72.50 129 ALA A C 1
ATOM 1009 O O . ALA A 1 129 ? -5.024 1.308 11.607 1.00 72.50 129 ALA A O 1
ATOM 1010 N N . ARG A 1 130 ? -6.217 3.073 12.339 1.00 71.25 130 ARG A N 1
ATOM 1011 C CA . ARG A 1 130 ? -6.347 3.737 11.029 1.00 71.25 130 ARG A CA 1
ATOM 1012 C C . ARG A 1 130 ? -5.039 4.395 10.592 1.00 71.25 130 ARG A C 1
ATOM 1014 O O . ARG A 1 130 ? -4.582 4.155 9.478 1.00 71.25 130 ARG A O 1
ATOM 1021 N N . GLY A 1 131 ? -4.426 5.174 11.485 1.00 67.44 131 GLY A N 1
ATOM 1022 C CA . GLY A 1 131 ? -3.148 5.848 11.245 1.00 67.44 131 GLY A CA 1
ATOM 1023 C C . GLY A 1 131 ? -3.151 6.855 10.083 1.00 67.44 131 GLY A C 1
ATOM 1024 O O . GLY A 1 131 ? -4.188 7.207 9.526 1.00 67.44 131 GLY A O 1
ATOM 1025 N N . ASP A 1 132 ? -1.954 7.326 9.727 1.00 74.88 132 ASP A N 1
ATOM 1026 C CA . ASP A 1 132 ? -1.688 8.098 8.509 1.00 74.88 132 ASP A CA 1
ATOM 1027 C C . ASP A 1 132 ? -0.850 7.230 7.556 1.00 74.88 132 ASP A C 1
ATOM 1029 O O . ASP A 1 132 ? 0.166 6.653 7.957 1.00 74.88 132 ASP A O 1
ATOM 1033 N N . HIS A 1 133 ? -1.282 7.118 6.299 1.00 75.69 133 HIS A N 1
ATOM 1034 C CA . HIS A 1 133 ? -0.554 6.402 5.249 1.00 75.69 133 HIS A CA 1
ATOM 1035 C C . HIS A 1 133 ? 0.543 7.246 4.593 1.00 75.69 133 HIS A C 1
ATOM 1037 O O . HIS A 1 133 ? 1.327 6.733 3.800 1.00 75.69 133 HIS A O 1
ATOM 1043 N N . GLY A 1 134 ? 0.585 8.551 4.862 1.00 79.25 134 GLY A N 1
ATOM 1044 C CA . GLY A 1 134 ? 1.548 9.500 4.318 1.00 79.25 134 GLY A CA 1
ATOM 1045 C C . GLY A 1 134 ? 1.343 9.841 2.840 1.00 79.25 134 GLY A C 1
ATOM 1046 O O . GLY A 1 134 ? 1.680 10.955 2.453 1.00 79.25 134 GLY A O 1
ATOM 1047 N N . LEU A 1 135 ? 0.830 8.924 2.010 1.00 84.62 135 LEU A N 1
ATOM 1048 C CA . LEU A 1 135 ? 0.542 9.128 0.579 1.00 84.62 135 LEU A CA 1
ATOM 1049 C C . LEU A 1 135 ? -0.436 10.277 0.304 1.00 84.62 135 LEU A C 1
ATOM 1051 O O . LEU A 1 135 ? -1.263 10.611 1.149 1.00 84.62 135 LEU A O 1
ATOM 1055 N N . ALA A 1 136 ? -0.387 10.839 -0.907 1.00 88.69 136 ALA A N 1
ATOM 1056 C CA . ALA A 1 136 ? -1.404 11.788 -1.349 1.00 88.69 136 ALA A CA 1
ATOM 1057 C C . ALA A 1 136 ? -2.721 11.069 -1.702 1.00 88.69 136 ALA A C 1
ATOM 1059 O O . ALA A 1 136 ? -2.697 10.017 -2.342 1.00 88.69 136 ALA A O 1
ATOM 1060 N N . ASP A 1 137 ? -3.870 11.677 -1.383 1.00 88.25 137 ASP A N 1
ATOM 1061 C CA . ASP A 1 137 ? -5.215 11.118 -1.626 1.00 88.25 137 ASP A CA 1
ATOM 1062 C C . ASP A 1 137 ? -5.408 10.578 -3.055 1.00 88.25 137 ASP A C 1
ATOM 1064 O O . ASP A 1 137 ? -6.018 9.531 -3.266 1.00 88.25 137 ASP A O 1
ATOM 1068 N N . ALA A 1 138 ? -4.857 11.283 -4.051 1.00 89.19 138 ALA A N 1
ATOM 1069 C CA . ALA A 1 138 ? -4.930 10.889 -5.456 1.00 89.19 138 ALA A CA 1
ATOM 1070 C C . ALA A 1 138 ? -4.162 9.587 -5.752 1.00 89.19 138 ALA A C 1
ATOM 1072 O O . ALA A 1 138 ? -4.655 8.748 -6.503 1.00 89.19 138 ALA A O 1
ATOM 1073 N N . GLU A 1 139 ? -2.984 9.397 -5.150 1.00 92.56 139 GLU A N 1
ATOM 1074 C CA . GLU A 1 139 ? -2.183 8.172 -5.282 1.00 92.56 139 GLU A CA 1
ATOM 1075 C C . GLU A 1 139 ? -2.870 7.008 -4.575 1.00 92.56 139 GLU A C 1
ATOM 1077 O O . GLU A 1 139 ? -2.981 5.918 -5.13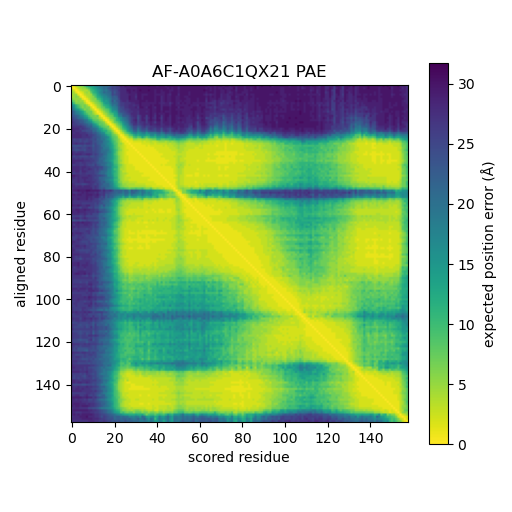5 1.00 92.56 139 GLU A O 1
ATOM 1082 N N . MET A 1 140 ? -3.390 7.256 -3.371 1.00 93.38 140 MET A N 1
ATOM 1083 C CA . MET A 1 140 ? -4.113 6.252 -2.597 1.00 93.38 140 MET A CA 1
ATOM 1084 C C . MET A 1 140 ? -5.372 5.776 -3.335 1.00 93.38 140 MET A C 1
ATOM 1086 O O . MET A 1 140 ? -5.647 4.579 -3.379 1.00 93.38 140 MET A O 1
ATOM 1090 N N . GLU A 1 141 ? -6.097 6.678 -4.001 1.00 93.62 141 GLU A N 1
ATOM 1091 C CA . GLU A 1 141 ? -7.250 6.309 -4.827 1.00 93.62 141 GLU A CA 1
ATOM 1092 C C . GLU A 1 141 ? -6.855 5.555 -6.111 1.00 93.62 141 GLU A C 1
ATOM 1094 O O . GLU A 1 141 ? -7.553 4.624 -6.516 1.00 93.62 141 GLU A O 1
ATOM 1099 N N . LEU A 1 142 ? -5.714 5.877 -6.735 1.00 96.00 142 LEU A N 1
ATOM 1100 C CA . LEU A 1 142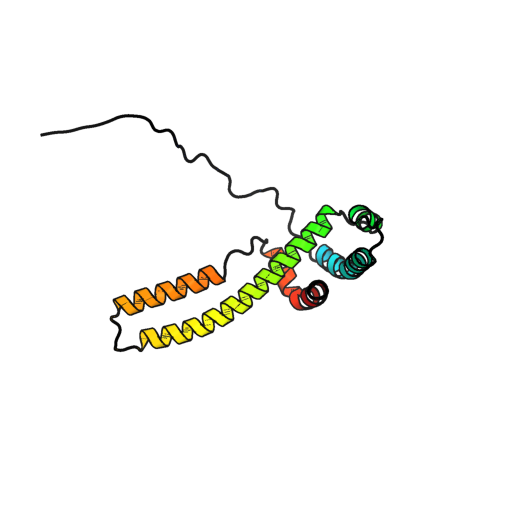 ? -5.167 5.071 -7.835 1.00 96.00 142 LEU A CA 1
ATOM 1101 C C . LEU A 1 142 ? -4.821 3.645 -7.374 1.00 96.00 142 LEU A C 1
ATOM 1103 O O . LEU A 1 142 ? -5.210 2.673 -8.025 1.00 96.00 142 LEU A O 1
ATOM 1107 N N . ILE A 1 143 ? -4.140 3.508 -6.233 1.00 95.44 143 ILE A N 1
ATOM 1108 C CA . ILE A 1 143 ? -3.755 2.208 -5.661 1.00 95.44 143 ILE A CA 1
ATOM 1109 C C . ILE A 1 143 ? -5.000 1.410 -5.264 1.00 95.44 143 ILE A C 1
ATOM 1111 O O . ILE A 1 143 ? -5.084 0.223 -5.577 1.00 95.44 143 ILE A O 1
ATOM 1115 N N . ARG A 1 144 ? -6.007 2.056 -4.659 1.00 94.81 144 ARG A N 1
ATOM 1116 C CA . ARG A 1 144 ? -7.290 1.433 -4.305 1.00 94.81 144 ARG A CA 1
ATOM 1117 C C . ARG A 1 144 ? -8.027 0.907 -5.540 1.00 94.81 144 ARG A C 1
ATOM 1119 O O . ARG A 1 144 ? -8.496 -0.229 -5.516 1.00 94.81 144 ARG A O 1
ATOM 1126 N N . ARG A 1 145 ? -8.068 1.668 -6.643 1.00 96.44 145 ARG A N 1
ATOM 1127 C CA . ARG A 1 145 ? -8.693 1.229 -7.909 1.00 96.44 145 ARG A CA 1
ATOM 1128 C C . ARG A 1 145 ? -7.968 0.066 -8.594 1.00 96.44 145 ARG A C 1
ATOM 1130 O O . ARG A 1 145 ? -8.626 -0.739 -9.248 1.00 96.44 145 ARG A O 1
ATOM 1137 N N . HIS A 1 146 ? -6.649 -0.055 -8.433 1.00 96.00 146 HIS A N 1
ATOM 1138 C CA . HIS A 1 146 ? -5.841 -1.134 -9.032 1.00 96.00 146 HIS A CA 1
ATOM 1139 C C . HIS A 1 146 ? -5.408 -2.224 -8.042 1.00 96.00 146 HIS A C 1
ATOM 1141 O O . HIS A 1 146 ? -4.588 -3.074 -8.397 1.00 96.00 146 HIS A O 1
ATOM 1147 N N . ARG A 1 147 ? -5.971 -2.234 -6.825 1.00 93.38 147 ARG A N 1
ATOM 1148 C CA . ARG A 1 147 ? -5.536 -3.048 -5.678 1.00 93.38 147 ARG A CA 1
ATOM 1149 C C . ARG A 1 147 ? -5.221 -4.499 -6.041 1.00 93.38 147 ARG A C 1
ATOM 1151 O O . ARG A 1 147 ? -4.112 -4.957 -5.786 1.00 93.38 147 ARG A O 1
ATOM 1158 N N . ASP A 1 148 ? -6.153 -5.201 -6.681 1.00 92.06 148 ASP A N 1
ATOM 1159 C CA . ASP A 1 148 ? -6.003 -6.629 -6.997 1.00 92.06 148 ASP A CA 1
ATOM 1160 C C . ASP A 1 148 ? -4.870 -6.904 -7.997 1.00 92.06 148 ASP A C 1
ATOM 1162 O O . ASP A 1 148 ? -4.135 -7.882 -7.857 1.00 92.06 148 ASP A O 1
ATOM 1166 N N . ARG A 1 149 ? -4.685 -6.015 -8.986 1.00 93.81 149 ARG A N 1
ATOM 1167 C CA . ARG A 1 149 ? -3.573 -6.099 -9.947 1.00 93.81 149 ARG A CA 1
ATOM 1168 C C . ARG A 1 149 ? -2.247 -5.870 -9.231 1.00 93.81 149 ARG A C 1
ATOM 1170 O O . ARG A 1 149 ? -1.314 -6.638 -9.431 1.00 93.81 149 ARG A O 1
ATOM 1177 N N . LEU A 1 150 ? -2.176 -4.842 -8.387 1.00 94.19 150 LEU A N 1
ATOM 1178 C CA . LEU A 1 150 ? -0.963 -4.462 -7.663 1.00 94.19 150 LEU A CA 1
ATOM 1179 C C . LEU A 1 150 ? -0.544 -5.532 -6.641 1.00 94.19 150 LEU A C 1
ATOM 1181 O O . LEU A 1 150 ? 0.631 -5.890 -6.609 1.00 94.19 150 LEU A O 1
ATOM 1185 N N . ARG A 1 151 ? -1.490 -6.123 -5.892 1.00 90.12 151 ARG A N 1
ATOM 1186 C CA . ARG A 1 151 ? -1.219 -7.271 -5.001 1.00 90.12 151 ARG A CA 1
ATOM 1187 C C . ARG A 1 151 ? -0.648 -8.454 -5.779 1.00 90.12 151 ARG A C 1
ATOM 1189 O O . ARG A 1 151 ? 0.458 -8.892 -5.486 1.00 90.12 151 ARG A O 1
ATOM 1196 N N . ALA A 1 152 ? -1.308 -8.881 -6.859 1.00 88.62 152 ALA A N 1
ATOM 1197 C CA . ALA A 1 152 ? -0.834 -9.993 -7.690 1.00 88.62 152 ALA A CA 1
ATOM 1198 C C . ALA A 1 152 ? 0.566 -9.776 -8.314 1.00 88.62 152 ALA A C 1
ATOM 1200 O O . ALA A 1 152 ? 1.228 -10.745 -8.688 1.00 88.62 152 ALA A O 1
ATOM 1201 N N . LEU A 1 153 ? 1.023 -8.524 -8.432 1.00 86.19 153 LEU A N 1
ATOM 1202 C CA . LEU A 1 153 ? 2.345 -8.148 -8.948 1.00 86.19 153 LEU A CA 1
ATOM 1203 C C . LEU A 1 153 ? 3.432 -8.064 -7.862 1.00 86.19 153 LEU A C 1
ATOM 1205 O O . LEU A 1 153 ? 4.613 -8.234 -8.173 1.00 86.19 153 LEU A O 1
ATOM 1209 N N . ILE A 1 154 ? 3.056 -7.784 -6.611 1.00 80.12 154 ILE A N 1
ATOM 1210 C CA . ILE A 1 154 ? 3.984 -7.528 -5.496 1.00 80.12 154 ILE A CA 1
ATOM 1211 C C . ILE A 1 154 ? 4.069 -8.719 -4.534 1.00 80.12 154 ILE A C 1
ATOM 1213 O O . ILE A 1 154 ? 5.171 -9.044 -4.092 1.00 80.12 154 ILE A O 1
ATOM 1217 N N . ASP A 1 155 ? 2.977 -9.461 -4.320 1.00 63.84 155 ASP A N 1
ATOM 1218 C CA . ASP A 1 155 ? 2.938 -10.690 -3.504 1.00 63.84 155 ASP A CA 1
ATOM 1219 C C . ASP A 1 155 ? 3.917 -11.769 -4.015 1.00 63.84 155 ASP A C 1
ATOM 1221 O O . ASP A 1 155 ? 4.328 -12.655 -3.277 1.00 63.84 155 ASP A O 1
ATOM 1225 N N . VAL A 1 156 ? 4.369 -11.662 -5.269 1.00 49.16 156 VAL A N 1
ATOM 1226 C CA . VAL A 1 156 ? 5.400 -12.517 -5.885 1.00 49.16 156 VAL A CA 1
ATOM 1227 C C . VAL A 1 156 ? 6.780 -12.377 -5.200 1.00 49.16 156 VAL A C 1
ATOM 1229 O O . VAL A 1 156 ? 7.706 -13.121 -5.542 1.00 49.16 156 VAL A O 1
ATOM 1232 N N . ILE A 1 157 ? 6.971 -11.410 -4.290 1.00 46.97 157 ILE A N 1
ATOM 1233 C CA . ILE A 1 157 ? 8.246 -11.055 -3.626 1.00 46.97 157 ILE A CA 1
ATOM 1234 C C . ILE A 1 157 ? 8.415 -11.660 -2.217 1.00 46.97 157 ILE A C 1
ATOM 1236 O O . ILE A 1 157 ? 9.560 -11.744 -1.766 1.00 46.97 157 ILE A O 1
ATOM 1240 N N . TYR A 1 158 ? 7.345 -12.136 -1.569 1.00 35.09 158 TYR A N 1
ATOM 1241 C CA . TYR A 1 158 ? 7.391 -12.768 -0.238 1.00 35.09 158 TYR A CA 1
ATOM 1242 C C . TYR A 1 158 ? 7.318 -14.304 -0.285 1.00 35.09 158 TYR A C 1
ATOM 1244 O O . TYR A 1 158 ? 6.643 -14.849 -1.187 1.00 35.09 158 TYR A O 1
#

Secondary structure (DSSP, 8-state):
----------------PPS----PPP---HHHHHHHHHHHHHHHHHHHT--TT--HHHHHHHTT--HHHHHHHHHHHHHHHHHHHHHHHHHHHHHHHHHHHHHHHH-TTS-HHHHHHHHHHHHHHHHHHH----S-HHHHHHHHHTHHHHHHHHGGG-

Radius of gyration: 25.06 Å; Cα contacts (8 Å, |Δi|>4): 70; chains: 1; bounding box: 52×56×73 Å

pLDDT: mean 80.17, std 19.39, range [30.39, 97.19]